Protein AF-A0A177NQR7-F1 (afdb_monomer_lite)

Secondary structure (DSSP, 8-state):
--------EE---SSTT--GGGGGGGEE-HHHHHHHH-PPP---GGGTS--PPP-TT-----

Foldseek 3Di:
DDPPDADWDFDFDPDPPTDPVCRLVRTDFQVVVCVVVVDDDPDDPVNRPDGDDRPPPPDDDD

pLDDT: mean 74.52, std 15.82, range [40.06, 91.38]

Structure (mmCIF, N/CA/C/O backbone):
data_AF-A0A177NQR7-F1
#
_entry.id   AF-A0A177NQR7-F1
#
loop_
_atom_site.group_PDB
_atom_site.id
_atom_site.type_symbol
_atom_site.label_atom_id
_atom_site.label_alt_id
_atom_site.label_comp_id
_atom_site.label_asym_id
_atom_site.label_entity_id
_atom_site.label_seq_id
_atom_site.pdbx_PDB_ins_code
_atom_site.Cartn_x
_atom_site.Cartn_y
_atom_site.Cartn_z
_atom_site.occupancy
_atom_site.B_iso_or_equiv
_atom_site.auth_seq_id
_atom_site.auth_comp_id
_atom_site.auth_asym_id
_atom_site.auth_atom_id
_atom_site.pdbx_PDB_model_num
ATOM 1 N N . MET A 1 1 ? 23.032 -13.087 -16.577 1.00 41.53 1 MET A N 1
ATOM 2 C CA . MET A 1 1 ? 22.771 -12.867 -15.138 1.00 41.53 1 MET A CA 1
ATOM 3 C C . MET A 1 1 ? 21.638 -11.854 -14.999 1.00 41.53 1 MET A C 1
ATOM 5 O O . MET A 1 1 ? 21.888 -10.665 -15.111 1.00 41.53 1 MET A O 1
ATOM 9 N N . GLY A 1 2 ? 20.386 -12.302 -14.875 1.00 52.84 2 GLY A N 1
ATOM 10 C CA . GLY A 1 2 ? 19.233 -11.402 -14.739 1.00 52.84 2 GLY A CA 1
ATOM 11 C C . GLY A 1 2 ? 18.860 -11.242 -13.270 1.00 52.84 2 GLY A C 1
ATOM 12 O O . GLY A 1 2 ? 18.271 -12.155 -12.697 1.00 52.84 2 GLY A O 1
ATOM 13 N N . GLN A 1 3 ? 19.220 -10.118 -12.648 1.00 58.88 3 GLN A N 1
ATOM 14 C CA . GLN A 1 3 ? 18.761 -9.805 -11.295 1.00 58.88 3 GLN A CA 1
ATOM 15 C C . GLN A 1 3 ? 17.253 -9.540 -11.351 1.00 58.88 3 GLN A C 1
ATOM 17 O O . GLN A 1 3 ? 16.807 -8.522 -11.877 1.00 58.88 3 GLN A O 1
ATOM 22 N N . ARG A 1 4 ? 16.450 -10.480 -10.845 1.00 59.94 4 ARG A N 1
ATOM 23 C CA . ARG A 1 4 ? 15.026 -10.240 -10.596 1.00 59.94 4 ARG A CA 1
ATOM 24 C C . ARG A 1 4 ? 14.925 -9.224 -9.459 1.00 59.94 4 ARG A C 1
ATOM 26 O O . ARG A 1 4 ? 15.097 -9.594 -8.301 1.00 59.94 4 ARG A O 1
ATOM 33 N N . GLN A 1 5 ? 14.682 -7.958 -9.793 1.00 65.69 5 GLN A N 1
ATOM 34 C CA . GLN A 1 5 ? 14.320 -6.954 -8.796 1.00 65.69 5 GLN A CA 1
ATOM 35 C C . GLN A 1 5 ? 12.986 -7.358 -8.170 1.00 65.69 5 GLN A C 1
ATOM 37 O O . GLN A 1 5 ? 11.999 -7.553 -8.876 1.00 65.69 5 GLN A O 1
ATOM 42 N N . LYS A 1 6 ? 12.988 -7.528 -6.849 1.00 71.50 6 LYS A N 1
ATOM 43 C CA . LYS A 1 6 ? 11.784 -7.707 -6.041 1.00 71.50 6 LYS A CA 1
ATOM 44 C C . LYS A 1 6 ? 11.555 -6.424 -5.269 1.00 71.50 6 LYS A C 1
ATOM 46 O O . LYS A 1 6 ? 12.493 -5.910 -4.663 1.00 71.50 6 LYS A O 1
ATOM 51 N N . VAL A 1 7 ? 10.326 -5.930 -5.302 1.00 79.19 7 VAL A N 1
ATOM 52 C CA . VAL A 1 7 ? 9.933 -4.712 -4.603 1.00 79.19 7 VAL A CA 1
ATOM 53 C C . VAL A 1 7 ? 8.724 -5.027 -3.750 1.00 79.19 7 VAL A C 1
ATOM 55 O O . VAL A 1 7 ? 7.795 -5.693 -4.196 1.00 79.19 7 VAL A O 1
ATOM 58 N N . THR A 1 8 ? 8.779 -4.573 -2.505 1.00 82.56 8 THR A N 1
ATOM 59 C CA . THR A 1 8 ? 7.704 -4.739 -1.537 1.00 82.56 8 THR A CA 1
ATOM 60 C C . THR A 1 8 ? 7.368 -3.370 -0.980 1.00 82.56 8 THR A C 1
ATOM 62 O O . THR A 1 8 ? 8.267 -2.601 -0.638 1.00 82.56 8 THR A O 1
ATOM 65 N N . ALA A 1 9 ? 6.078 -3.068 -0.917 1.00 87.44 9 ALA A N 1
ATOM 66 C CA . ALA A 1 9 ? 5.560 -1.777 -0.511 1.00 87.44 9 ALA A CA 1
ATOM 67 C C . ALA A 1 9 ? 4.423 -1.964 0.496 1.00 87.44 9 ALA A C 1
ATOM 69 O O . ALA A 1 9 ? 3.598 -2.869 0.356 1.00 87.44 9 ALA A O 1
ATOM 70 N N . TRP A 1 10 ? 4.378 -1.087 1.499 1.00 91.38 10 TRP A N 1
ATOM 71 C CA . TRP A 1 10 ? 3.333 -1.065 2.518 1.00 91.38 10 TRP A CA 1
ATOM 72 C C . TRP A 1 10 ? 2.853 0.362 2.765 1.00 91.38 10 TRP A C 1
ATOM 74 O O . TRP A 1 10 ? 3.661 1.291 2.765 1.00 91.38 10 TRP A O 1
ATOM 84 N N . ILE A 1 11 ? 1.559 0.526 3.045 1.00 89.38 11 ILE A N 1
ATOM 85 C CA . ILE A 1 11 ? 0.992 1.771 3.578 1.00 89.38 11 ILE A CA 1
ATOM 86 C C . ILE A 1 11 ? 0.374 1.458 4.933 1.00 89.38 11 ILE A C 1
ATOM 88 O O . ILE A 1 11 ? -0.601 0.717 5.031 1.00 89.38 11 ILE A O 1
ATOM 92 N N . VAL A 1 12 ? 0.952 2.031 5.986 1.00 91.06 12 VAL A N 1
ATOM 93 C CA . VAL A 1 12 ? 0.523 1.800 7.366 1.00 91.06 12 VAL A CA 1
ATOM 94 C C . VAL A 1 12 ? -0.155 3.057 7.890 1.00 91.06 12 VAL A C 1
ATOM 96 O O .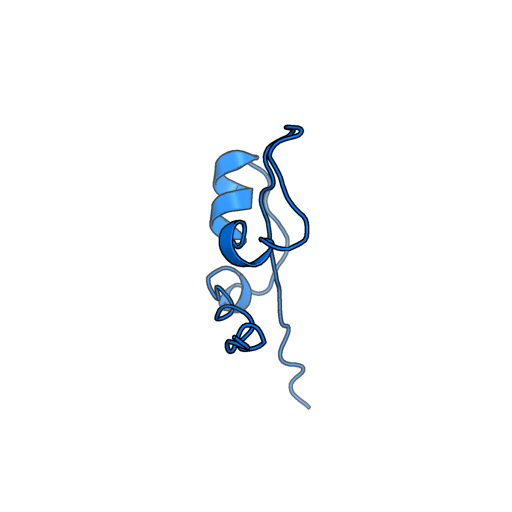 VAL A 1 12 ? 0.402 4.152 7.815 1.00 91.06 12 VAL A O 1
ATOM 99 N N . ALA A 1 13 ? -1.364 2.905 8.429 1.00 90.19 13 ALA A N 1
ATOM 100 C CA . ALA A 1 13 ? -2.067 4.008 9.067 1.00 90.19 13 ALA A CA 1
ATOM 101 C C . ALA A 1 13 ? -1.277 4.507 10.286 1.00 90.19 13 ALA A C 1
ATOM 103 O O . ALA A 1 13 ? -0.840 3.707 11.115 1.00 90.19 13 ALA A O 1
ATOM 104 N N . ASN A 1 14 ? -1.149 5.829 10.430 1.00 91.25 14 ASN A N 1
ATOM 105 C CA . ASN A 1 14 ? -0.576 6.444 11.626 1.00 91.25 14 ASN A CA 1
ATOM 106 C C . ASN A 1 14 ? -1.572 6.338 12.795 1.00 91.25 14 ASN A C 1
ATOM 108 O O . ASN A 1 14 ? -2.322 7.267 13.086 1.00 91.25 14 ASN A O 1
ATOM 112 N N . SER A 1 15 ? -1.651 5.153 13.395 1.00 91.12 15 SER A N 1
ATOM 113 C CA . SER A 1 15 ? -2.582 4.827 14.469 1.00 91.12 15 SER A CA 1
ATOM 114 C C . SER A 1 15 ? -1.997 3.755 15.378 1.00 91.12 15 SER A C 1
ATOM 116 O O . SER A 1 15 ? -1.323 2.832 14.924 1.00 91.12 15 SER A O 1
ATOM 118 N N . GLN A 1 16 ? -2.344 3.820 16.662 1.00 87.19 16 GLN A N 1
ATOM 119 C CA . GLN A 1 16 ? -1.977 2.807 17.653 1.00 87.19 16 GLN A CA 1
ATOM 120 C C . GLN A 1 16 ? -2.634 1.438 17.388 1.00 87.19 16 GLN A C 1
ATOM 122 O O . GLN A 1 16 ? -2.222 0.427 17.951 1.00 87.19 16 GLN A O 1
ATOM 127 N N . ALA A 1 17 ? -3.646 1.390 16.515 1.00 86.88 17 ALA A N 1
ATOM 128 C CA . ALA A 1 17 ? -4.282 0.151 16.081 1.00 86.88 17 ALA A CA 1
ATOM 129 C C . ALA A 1 17 ? -3.457 -0.633 15.041 1.00 86.88 17 ALA A C 1
ATOM 131 O O . ALA A 1 17 ? -3.733 -1.816 14.825 1.00 86.88 17 ALA A O 1
ATOM 132 N N . ALA A 1 18 ? -2.465 -0.006 14.395 1.00 88.31 18 ALA A N 1
ATOM 133 C CA . ALA A 1 18 ? -1.592 -0.685 13.445 1.00 88.31 18 ALA A CA 1
ATOM 134 C C . ALA A 1 18 ? -0.669 -1.666 14.180 1.00 88.31 18 ALA A C 1
ATOM 136 O O . ALA A 1 18 ? -0.026 -1.308 15.168 1.00 88.31 18 ALA A O 1
ATOM 137 N N . LYS A 1 19 ? -0.603 -2.917 13.710 1.00 90.25 19 LYS A N 1
ATOM 138 C CA . LYS A 1 19 ? 0.189 -3.968 14.363 1.00 90.25 19 LYS A CA 1
ATOM 139 C C . LYS A 1 19 ? 1.225 -4.553 13.418 1.00 90.25 19 LYS A C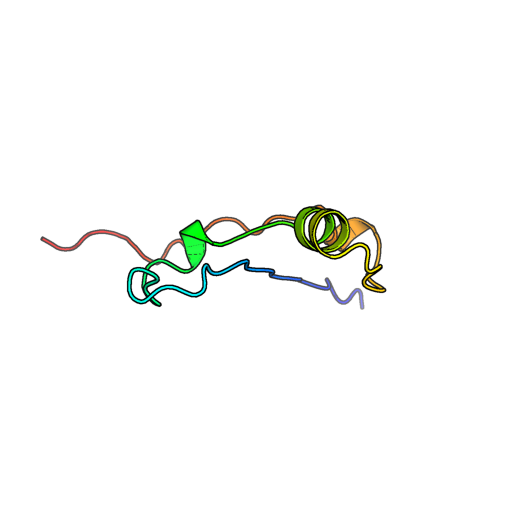 1
ATOM 141 O O . LYS A 1 19 ? 0.909 -4.924 12.294 1.00 90.25 19 LYS A O 1
ATOM 146 N N . SER A 1 20 ? 2.451 -4.719 13.909 1.00 83.12 20 SER A N 1
ATOM 147 C CA . SER A 1 20 ? 3.560 -5.311 13.147 1.00 83.12 20 SER A CA 1
ATOM 148 C C . SER A 1 20 ? 3.284 -6.747 12.687 1.00 83.12 20 SER A C 1
ATOM 150 O O . SER A 1 20 ? 3.774 -7.159 11.642 1.00 83.12 20 SER A O 1
ATOM 152 N N . ASN A 1 21 ? 2.456 -7.499 13.418 1.00 86.31 21 ASN A N 1
ATOM 153 C CA . ASN A 1 21 ? 2.057 -8.861 13.052 1.00 86.31 21 ASN A CA 1
ATOM 154 C C . ASN A 1 21 ? 0.958 -8.935 11.974 1.00 86.31 21 ASN A C 1
ATOM 156 O O . ASN A 1 21 ? 0.481 -10.026 11.680 1.00 86.31 21 ASN A O 1
ATOM 160 N N . ARG A 1 22 ? 0.541 -7.795 11.411 1.00 88.44 22 ARG A N 1
ATOM 161 C CA . ARG A 1 22 ? -0.438 -7.689 10.318 1.00 88.44 22 ARG A CA 1
ATOM 162 C C . ARG A 1 22 ? 0.154 -7.029 9.074 1.00 88.44 22 ARG A C 1
ATOM 164 O O . ARG A 1 22 ? -0.560 -6.412 8.295 1.00 88.44 22 ARG A O 1
ATOM 171 N N . LEU A 1 23 ? 1.471 -7.134 8.891 1.00 85.38 23 LEU A N 1
ATOM 172 C CA . LEU A 1 23 ? 2.171 -6.472 7.789 1.00 85.38 23 LEU A CA 1
ATOM 173 C C . LEU A 1 23 ? 1.621 -6.865 6.409 1.00 85.38 23 LEU A C 1
ATOM 175 O O . LEU A 1 23 ? 1.573 -6.024 5.516 1.00 85.38 23 LEU A O 1
ATOM 179 N N . ASP A 1 24 ? 1.181 -8.116 6.249 1.00 87.56 24 ASP A N 1
ATOM 180 C CA . ASP A 1 24 ? 0.582 -8.607 5.004 1.00 87.56 24 ASP A CA 1
ATOM 181 C C . ASP A 1 24 ? -0.706 -7.853 4.627 1.00 87.56 24 ASP A C 1
ATOM 183 O O . ASP A 1 24 ? -0.953 -7.617 3.443 1.00 87.56 24 ASP A O 1
ATOM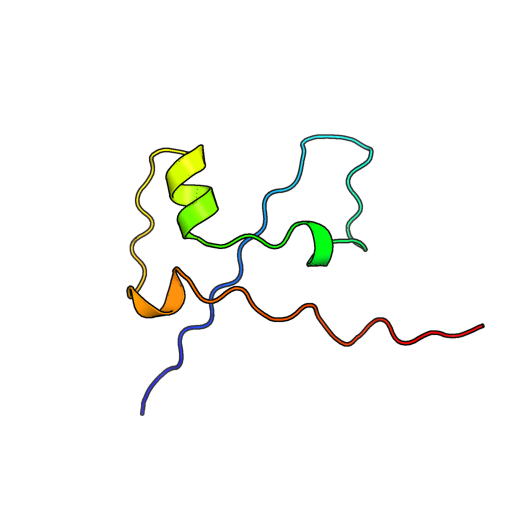 187 N N . ASP A 1 25 ? -1.481 -7.393 5.615 1.00 88.44 25 ASP A N 1
ATOM 188 C CA . ASP A 1 25 ? -2.717 -6.628 5.396 1.00 88.44 25 ASP A CA 1
ATOM 189 C C . ASP A 1 25 ? -2.431 -5.223 4.838 1.00 88.44 25 ASP A C 1
ATOM 191 O O . ASP A 1 25 ? -3.293 -4.605 4.214 1.00 88.44 25 ASP A O 1
ATOM 195 N N . TYR A 1 26 ? -1.214 -4.713 5.049 1.00 89.44 26 TYR A N 1
ATOM 196 C CA . TYR A 1 26 ? -0.790 -3.377 4.625 1.00 89.44 26 TYR A CA 1
ATOM 197 C C . TYR A 1 26 ? -0.061 -3.380 3.278 1.00 89.44 26 TYR A C 1
ATOM 199 O O . TYR A 1 26 ? 0.380 -2.320 2.830 1.00 89.44 26 TYR A O 1
ATOM 207 N N . LEU A 1 27 ? 0.099 -4.549 2.643 1.00 90.69 27 LEU A N 1
ATOM 208 C CA . LEU A 1 27 ? 0.775 -4.687 1.354 1.00 90.69 27 LEU A CA 1
ATOM 209 C C . LEU A 1 27 ? 0.003 -3.966 0.248 1.00 90.69 27 LEU A C 1
ATOM 211 O O . LEU A 1 27 ? -1.157 -4.283 -0.045 1.00 90.69 27 LEU A O 1
ATOM 215 N N . VAL A 1 28 ? 0.693 -3.064 -0.436 1.00 88.38 28 VAL A N 1
ATOM 216 C CA . VAL A 1 28 ? 0.174 -2.317 -1.585 1.00 88.38 28 VAL A CA 1
ATOM 217 C C . VAL A 1 28 ? 1.102 -2.469 -2.783 1.00 88.38 28 VAL A C 1
ATOM 219 O O . VAL A 1 28 ? 2.229 -2.951 -2.658 1.00 88.38 28 VAL A O 1
ATOM 222 N N . SER A 1 29 ? 0.627 -2.068 -3.959 1.00 87.19 29 SER A N 1
ATOM 223 C CA . SER A 1 29 ? 1.502 -1.914 -5.117 1.00 87.19 29 SER A CA 1
ATOM 224 C C . SER A 1 29 ? 2.262 -0.587 -5.046 1.00 87.19 29 SER A C 1
ATOM 226 O O . SER A 1 29 ? 1.883 0.340 -4.327 1.00 87.19 29 SER A O 1
ATOM 228 N N . VAL A 1 30 ? 3.342 -0.468 -5.818 1.00 86.44 30 VAL A N 1
ATOM 229 C CA . VAL A 1 30 ? 4.052 0.813 -5.954 1.00 86.44 30 VAL A CA 1
ATOM 230 C C . VAL A 1 30 ? 3.161 1.842 -6.654 1.00 86.44 30 VAL A C 1
ATOM 232 O O . VAL A 1 30 ? 3.202 3.013 -6.291 1.00 86.44 30 VAL A O 1
ATOM 235 N N . ASP A 1 31 ? 2.301 1.407 -7.582 1.00 86.19 31 ASP A N 1
ATOM 236 C CA . ASP A 1 31 ? 1.317 2.269 -8.253 1.00 86.19 31 ASP A CA 1
ATOM 237 C C . ASP A 1 31 ? 0.354 2.935 -7.254 1.00 86.19 31 ASP A C 1
ATOM 239 O O . ASP A 1 31 ? 0.056 4.121 -7.384 1.00 86.19 31 ASP A O 1
ATOM 243 N N . ASP A 1 32 ? -0.066 2.218 -6.206 1.00 87.00 32 ASP A N 1
ATOM 244 C CA . ASP A 1 32 ? -0.912 2.782 -5.146 1.00 87.00 32 ASP A CA 1
ATOM 245 C C . ASP A 1 32 ? -0.193 3.907 -4.385 1.00 87.00 32 ASP A C 1
ATOM 247 O O . ASP A 1 32 ? -0.794 4.943 -4.093 1.00 87.00 32 ASP A O 1
ATOM 251 N N . ILE A 1 33 ? 1.108 3.748 -4.111 1.00 88.19 33 ILE A N 1
ATOM 252 C CA . ILE A 1 33 ? 1.925 4.800 -3.488 1.00 88.19 33 ILE A CA 1
ATOM 253 C C . ILE A 1 33 ? 2.052 6.004 -4.424 1.00 88.19 33 ILE A C 1
ATOM 255 O O . ILE A 1 33 ? 1.861 7.137 -3.979 1.00 88.19 33 ILE A O 1
ATOM 259 N N . GLU A 1 34 ? 2.347 5.789 -5.709 1.00 89.44 34 GLU A N 1
ATOM 260 C CA . GLU A 1 34 ? 2.472 6.882 -6.684 1.00 89.44 34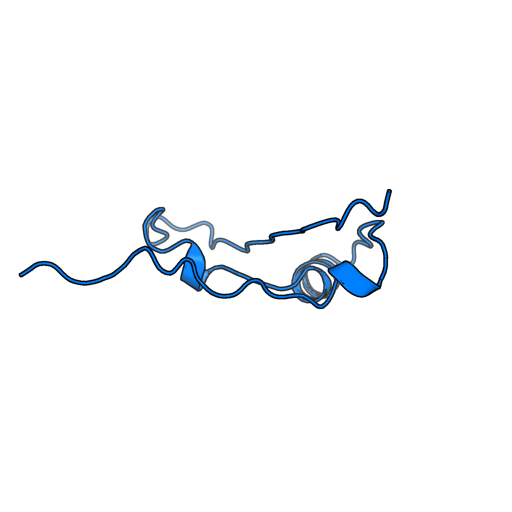 GLU A CA 1
ATOM 261 C C . GLU A 1 34 ? 1.159 7.668 -6.821 1.00 89.44 34 GLU A C 1
ATOM 263 O O . GLU A 1 34 ? 1.176 8.899 -6.850 1.00 89.44 34 GLU A O 1
ATOM 268 N N . ARG A 1 35 ? 0.010 6.978 -6.835 1.00 89.19 35 ARG A N 1
ATOM 269 C CA . ARG A 1 35 ? -1.320 7.609 -6.870 1.00 89.19 35 ARG A CA 1
ATOM 270 C C . ARG A 1 35 ? -1.613 8.439 -5.627 1.00 89.19 35 ARG A C 1
ATOM 272 O O . ARG A 1 35 ? -2.169 9.525 -5.749 1.00 89.19 35 ARG A O 1
ATOM 279 N N . LEU A 1 36 ? -1.267 7.934 -4.443 1.00 89.38 36 LEU A N 1
ATOM 280 C CA . LEU A 1 36 ? -1.567 8.606 -3.175 1.00 89.38 36 LEU A CA 1
ATOM 281 C C . LEU A 1 36 ? -0.630 9.781 -2.883 1.00 89.38 36 LEU A C 1
ATOM 283 O O . LEU A 1 36 ? -1.045 10.752 -2.257 1.00 89.38 36 LEU A O 1
ATOM 287 N N . THR A 1 37 ? 0.625 9.698 -3.320 1.00 87.50 37 THR A N 1
ATOM 288 C CA . THR A 1 37 ? 1.652 10.717 -3.043 1.00 87.50 37 THR A CA 1
ATOM 289 C C . THR A 1 37 ? 1.836 11.714 -4.185 1.00 87.50 37 THR A C 1
ATOM 291 O O . THR A 1 37 ? 2.394 12.788 -3.975 1.00 87.50 37 THR A O 1
ATOM 294 N N . GLY A 1 38 ? 1.414 11.364 -5.405 1.00 88.88 38 GLY A N 1
ATOM 295 C CA . GLY A 1 38 ? 1.736 12.112 -6.622 1.00 88.88 38 GLY A CA 1
ATOM 296 C C . GLY A 1 38 ? 3.212 12.018 -7.031 1.00 88.88 38 GLY A C 1
ATOM 297 O O . GLY A 1 38 ? 3.631 12.700 -7.966 1.00 88.88 38 GLY A O 1
ATOM 298 N N . GLN A 1 39 ? 4.018 11.199 -6.347 1.00 85.62 39 GLN A N 1
ATOM 299 C CA . GLN A 1 39 ? 5.440 11.033 -6.635 1.00 85.62 39 GLN A CA 1
ATOM 300 C C . GLN A 1 39 ? 5.674 9.855 -7.582 1.00 85.62 39 GLN A C 1
ATOM 302 O O . GLN A 1 39 ? 5.012 8.827 -7.488 1.00 85.62 39 GLN A O 1
ATOM 307 N N . LYS A 1 40 ? 6.655 9.987 -8.481 1.00 82.44 40 LYS A N 1
ATOM 308 C CA . LYS A 1 40 ? 7.110 8.899 -9.356 1.00 82.44 40 LYS A CA 1
ATOM 309 C C . LYS A 1 40 ? 8.310 8.200 -8.730 1.00 82.44 40 LYS A C 1
ATOM 311 O O . LYS A 1 40 ? 9.337 8.836 -8.496 1.00 82.44 40 LYS A O 1
ATOM 316 N N . ILE A 1 41 ? 8.194 6.899 -8.488 1.00 80.81 41 ILE A N 1
ATOM 317 C CA . ILE A 1 41 ? 9.275 6.075 -7.952 1.00 80.81 41 ILE A CA 1
ATOM 318 C C . ILE A 1 41 ? 10.001 5.443 -9.150 1.00 80.81 41 ILE A C 1
ATOM 320 O O . ILE A 1 41 ? 9.387 4.695 -9.919 1.00 80.81 41 ILE A O 1
ATOM 324 N N . PRO A 1 42 ? 11.299 5.741 -9.364 1.00 71.62 42 PRO A N 1
ATOM 325 C CA . PRO A 1 42 ? 12.044 5.242 -10.514 1.00 71.62 42 PRO A CA 1
ATOM 326 C C . PRO A 1 42 ? 12.330 3.743 -10.350 1.00 71.62 42 PRO A C 1
ATOM 328 O O . PRO A 1 42 ? 13.355 3.329 -9.815 1.00 71.62 42 PRO A O 1
ATOM 331 N N . LEU A 1 43 ? 11.386 2.929 -10.815 1.00 68.00 43 LEU A N 1
ATOM 332 C CA . LEU A 1 43 ? 11.419 1.472 -10.794 1.00 68.00 43 LEU A CA 1
ATOM 333 C C . LEU A 1 43 ? 11.270 0.935 -12.221 1.00 68.00 43 LEU A C 1
ATOM 335 O O . LEU A 1 43 ? 10.527 1.510 -13.020 1.00 68.00 43 LEU A O 1
ATOM 339 N N . VAL A 1 44 ? 11.915 -0.190 -12.537 1.00 67.81 44 VAL A N 1
ATOM 340 C CA . VAL A 1 44 ? 11.646 -0.918 -13.790 1.00 67.81 44 VAL A CA 1
ATOM 341 C C . VAL A 1 44 ? 10.162 -1.304 -13.842 1.00 67.81 44 VAL A C 1
ATOM 343 O O . VAL A 1 44 ? 9.649 -1.896 -12.894 1.00 67.81 44 VAL A O 1
ATOM 346 N N . ASP A 1 45 ? 9.460 -0.965 -14.930 1.00 59.75 45 ASP A N 1
ATOM 347 C CA . ASP A 1 45 ? 7.982 -0.987 -14.994 1.00 59.75 45 ASP A CA 1
ATOM 348 C C . ASP A 1 45 ? 7.349 -2.325 -14.591 1.00 59.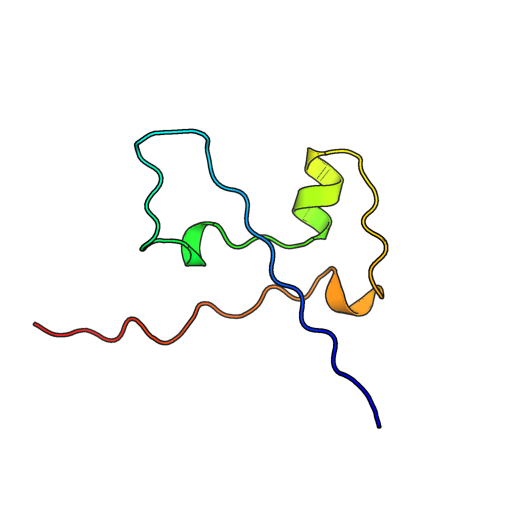75 45 ASP A C 1
ATOM 350 O O . ASP A 1 45 ? 6.277 -2.363 -13.991 1.00 59.75 45 ASP A O 1
ATOM 354 N N . ARG A 1 46 ? 8.050 -3.439 -14.826 1.00 52.94 46 ARG A N 1
ATOM 355 C CA . ARG A 1 46 ? 7.583 -4.781 -14.457 1.00 52.94 46 ARG A CA 1
ATOM 356 C C . ARG A 1 46 ? 7.429 -4.993 -12.942 1.00 52.94 46 ARG A C 1
ATOM 358 O O . ARG A 1 46 ? 6.652 -5.852 -12.548 1.00 52.94 46 ARG A O 1
ATOM 365 N N . ALA A 1 47 ? 8.143 -4.237 -12.106 1.00 58.44 47 ALA A N 1
ATOM 366 C CA . ALA A 1 47 ? 8.110 -4.359 -10.646 1.00 58.44 47 ALA A CA 1
ATOM 367 C C . ALA A 1 47 ? 7.059 -3.453 -9.975 1.00 58.44 47 ALA A C 1
ATOM 369 O O . ALA A 1 47 ? 6.838 -3.570 -8.774 1.00 58.44 47 ALA A O 1
ATOM 370 N N . LYS A 1 48 ? 6.404 -2.552 -10.722 1.00 58.25 48 LYS A N 1
ATOM 371 C CA . LYS A 1 48 ? 5.427 -1.604 -10.153 1.00 58.25 48 LYS A CA 1
ATOM 372 C C . LYS A 1 48 ? 4.077 -2.247 -9.830 1.00 58.25 48 LYS A C 1
ATOM 374 O O . LYS A 1 48 ? 3.407 -1.824 -8.890 1.00 58.25 48 LYS A O 1
ATOM 379 N N . HIS A 1 49 ? 3.705 -3.270 -10.598 1.00 61.72 49 HIS A N 1
ATOM 380 C CA . HIS A 1 49 ? 2.415 -3.960 -10.498 1.00 61.72 49 HIS A CA 1
ATOM 381 C C . HIS A 1 49 ? 2.482 -5.294 -9.743 1.00 61.72 49 HIS A C 1
ATOM 383 O O . HIS A 1 49 ? 1.443 -5.903 -9.497 1.00 61.72 49 HIS A O 1
ATOM 389 N N . ASP A 1 50 ? 3.680 -5.768 -9.393 1.00 62.03 50 ASP A N 1
ATOM 390 C CA . ASP A 1 50 ? 3.855 -7.073 -8.757 1.00 62.03 50 ASP A CA 1
ATOM 391 C C . ASP A 1 50 ? 3.578 -6.943 -7.253 1.00 62.03 50 ASP A C 1
ATOM 393 O O . ASP A 1 50 ? 4.444 -6.534 -6.480 1.00 62.03 50 ASP A O 1
ATOM 397 N N . LYS A 1 51 ? 2.338 -7.227 -6.834 1.00 52.69 51 LYS A N 1
ATOM 398 C CA . LYS A 1 51 ? 2.002 -7.351 -5.412 1.00 52.69 51 LYS A CA 1
ATOM 399 C C . LYS A 1 51 ? 2.485 -8.727 -4.942 1.00 52.69 51 LYS A C 1
ATOM 401 O O . LYS A 1 51 ? 1.946 -9.733 -5.411 1.00 52.69 51 LYS A O 1
ATOM 406 N N . PRO A 1 52 ? 3.473 -8.810 -4.032 1.00 62.22 52 PRO A N 1
ATOM 407 C CA . PRO A 1 52 ? 3.932 -10.099 -3.545 1.00 62.22 52 PRO A CA 1
ATOM 408 C C . PRO A 1 52 ? 2.789 -10.824 -2.829 1.00 62.22 52 PRO A C 1
ATOM 410 O O . PRO A 1 52 ? 1.978 -10.205 -2.135 1.00 62.22 52 PRO A O 1
ATOM 413 N N . ALA A 1 53 ? 2.725 -12.144 -3.014 1.00 66.12 53 ALA A N 1
ATOM 414 C CA . ALA A 1 53 ? 1.816 -12.985 -2.249 1.00 66.12 53 ALA A CA 1
ATOM 415 C C . ALA A 1 53 ? 2.093 -12.809 -0.743 1.00 66.12 53 ALA A C 1
ATOM 417 O O . ALA A 1 53 ? 3.264 -12.663 -0.368 1.00 66.12 53 ALA A O 1
ATOM 418 N N . PRO A 1 54 ? 1.050 -12.827 0.108 1.00 59.44 54 PRO A N 1
ATOM 419 C CA . PRO A 1 54 ? 1.225 -12.743 1.552 1.00 59.44 54 PRO A CA 1
ATOM 420 C C . PRO A 1 54 ? 2.172 -13.845 2.028 1.00 59.44 54 PRO A C 1
ATOM 422 O O . PRO A 1 54 ? 2.167 -14.961 1.492 1.00 59.44 54 PRO A O 1
ATOM 425 N N . PHE A 1 55 ? 3.009 -13.532 3.016 1.00 55.66 55 PHE A N 1
ATOM 426 C CA . PHE A 1 55 ? 3.960 -14.493 3.558 1.00 55.66 55 PHE A CA 1
ATOM 427 C C . PHE A 1 55 ? 3.197 -15.718 4.090 1.00 55.66 55 PHE A C 1
ATOM 429 O O . PHE A 1 55 ? 2.478 -15.645 5.086 1.00 55.66 55 PHE A O 1
ATOM 436 N N . MET A 1 56 ? 3.376 -16.883 3.451 1.00 53.75 56 MET A N 1
ATOM 437 C CA . MET A 1 56 ? 2.932 -18.186 3.970 1.00 53.75 56 MET A CA 1
ATOM 438 C C . MET A 1 56 ? 3.811 -18.586 5.168 1.00 53.75 56 MET A C 1
ATOM 440 O O . MET A 1 56 ? 4.624 -19.500 5.097 1.00 53.75 56 MET A O 1
ATOM 444 N N . GLY A 1 57 ? 3.682 -17.842 6.265 1.00 52.22 57 GLY A N 1
ATOM 445 C CA . GLY A 1 57 ? 4.263 -18.129 7.575 1.00 52.22 57 GLY A CA 1
ATOM 446 C C . G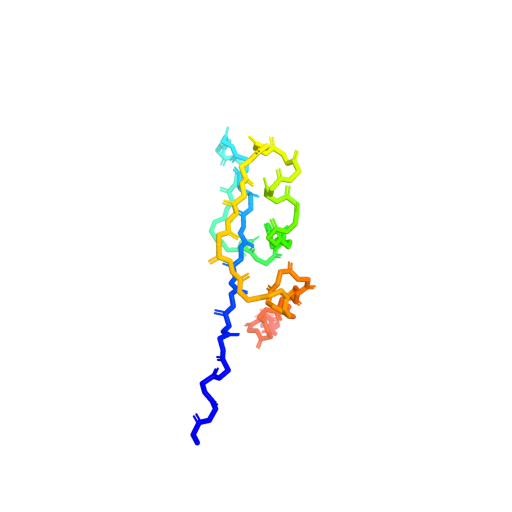LY A 1 57 ? 3.220 -18.175 8.694 1.00 52.22 57 GLY A C 1
ATOM 447 O O . GLY A 1 57 ? 3.565 -18.501 9.823 1.00 52.22 57 GLY A O 1
ATOM 448 N N . SER A 1 58 ? 1.946 -17.898 8.402 1.00 53.62 58 SER A N 1
ATOM 449 C CA . SER A 1 58 ? 0.858 -17.989 9.380 1.00 53.62 58 SER A CA 1
ATOM 450 C C . SER A 1 58 ? 0.043 -19.265 9.156 1.00 53.62 58 SER A C 1
ATOM 452 O O . SER A 1 58 ? -1.112 -19.233 8.739 1.00 53.62 58 SER A O 1
ATOM 454 N N . SER A 1 59 ? 0.679 -20.420 9.375 1.00 47.75 59 SER A N 1
ATOM 455 C CA . SER A 1 59 ? -0.043 -21.677 9.578 1.00 47.75 59 SER A CA 1
ATOM 456 C C . SER A 1 59 ? -0.237 -21.875 11.077 1.00 47.75 59 SER A C 1
ATOM 458 O O . SER A 1 59 ? 0.731 -21.954 11.829 1.00 47.75 59 SER A O 1
ATOM 460 N N . ALA A 1 60 ? -1.509 -21.941 11.462 1.00 52.59 60 ALA A N 1
ATOM 461 C CA . ALA A 1 60 ? -2.066 -22.363 12.739 1.00 52.59 60 ALA A CA 1
ATOM 462 C C . ALA A 1 60 ? -1.137 -23.179 13.657 1.00 52.59 60 ALA A C 1
ATOM 464 O O . ALA A 1 60 ? -0.610 -24.220 13.258 1.00 52.59 60 ALA A O 1
ATOM 465 N N . ARG A 1 61 ? -1.096 -22.797 14.938 1.00 40.06 61 ARG A N 1
ATOM 466 C CA . ARG A 1 61 ? -1.107 -23.770 16.033 1.00 40.06 61 ARG A CA 1
ATOM 467 C C . ARG A 1 61 ? -2.122 -23.342 17.092 1.00 40.06 61 ARG A C 1
ATOM 469 O O . ARG A 1 61 ? -2.144 -22.185 17.503 1.00 40.06 61 ARG A O 1
ATOM 476 N N . VAL A 1 62 ? -2.980 -24.318 17.378 1.00 50.72 62 VAL A N 1
ATOM 477 C CA . VAL A 1 62 ? -3.925 -24.475 18.493 1.00 50.72 62 VAL A CA 1
ATOM 478 C C . VAL A 1 62 ? -3.269 -24.201 19.838 1.00 50.72 62 VAL A C 1
ATOM 480 O O . VAL A 1 62 ? -2.055 -24.492 19.953 1.00 50.72 62 VAL A O 1
#

Organism: NCBI:txid980561

Sequence (62 aa):
MGQRQKVTAWIVANSQAAKSNRLDDYLVSVDDIERLTGQKIPLVDRAKHDKPAPFMGSSARV

InterPro domains:
  IPR044929 DNA/RNA non-specific endonuclease superfamily [G3DSA:3.40.570.10] (2-53)

Radius of gyration: 14.27 Å; chains: 1; bounding box: 27×37×34 Å